Protein AF-A0A7Y5FSR4-F1 (afdb_monomer_lite)

Sequence (78 aa):
MSTLTILSVTLITLALLFYSAGVWAERLSRYLRPWHVLCFWTGFTFDVSGTYAMHLLATGPFDLTEPHTLTGQIALWL

Structure (mmCIF, N/CA/C/O backbone):
data_AF-A0A7Y5FSR4-F1
#
_entry.id   AF-A0A7Y5FSR4-F1
#
loop_
_atom_site.group_PDB
_atom_site.id
_atom_site.type_symbol
_atom_site.label_atom_id
_atom_site.label_alt_id
_atom_site.label_comp_id
_atom_site.label_asym_id
_atom_site.label_entity_id
_atom_site.label_seq_id
_atom_site.pdbx_PDB_ins_code
_atom_site.Cartn_x
_atom_site.Cartn_y
_atom_site.Cartn_z
_atom_site.occupancy
_atom_site.B_iso_or_equiv
_atom_site.auth_seq_id
_atom_site.auth_comp_id
_atom_site.auth_asym_id
_atom_site.auth_atom_id
_atom_site.pdbx_PDB_model_num
ATOM 1 N N . MET A 1 1 ? 17.507 11.126 -9.900 1.00 61.06 1 MET A N 1
ATOM 2 C CA . MET A 1 1 ? 16.435 10.119 -9.726 1.00 61.06 1 MET A CA 1
ATOM 3 C C . MET A 1 1 ? 15.290 10.496 -10.646 1.00 61.06 1 MET A C 1
ATOM 5 O O . MET A 1 1 ? 15.054 11.691 -10.795 1.00 61.06 1 MET A O 1
ATOM 9 N N . SER A 1 2 ? 14.629 9.537 -11.298 1.00 83.12 2 SER A N 1
ATOM 10 C CA . SER A 1 2 ? 13.452 9.848 -12.117 1.00 83.12 2 SER A CA 1
ATOM 11 C C . SER A 1 2 ? 12.313 10.335 -11.215 1.00 83.12 2 SER A C 1
ATOM 13 O O . SER A 1 2 ? 12.197 9.926 -10.056 1.00 83.12 2 SER A O 1
ATOM 15 N N . THR A 1 3 ? 11.479 11.235 -11.736 1.00 86.88 3 THR A N 1
ATOM 16 C CA . THR A 1 3 ? 10.308 11.777 -11.024 1.00 86.88 3 THR A CA 1
ATOM 17 C C . THR A 1 3 ? 9.397 10.662 -10.508 1.00 86.88 3 THR A C 1
ATOM 19 O O . THR A 1 3 ? 8.905 10.735 -9.386 1.00 86.88 3 THR A O 1
ATOM 22 N N . LEU A 1 4 ? 9.260 9.590 -11.289 1.00 86.81 4 LEU A N 1
ATOM 23 C CA . LEU A 1 4 ? 8.471 8.408 -10.959 1.00 86.81 4 LEU A CA 1
ATOM 24 C C . LEU A 1 4 ? 9.025 7.634 -9.746 1.00 86.81 4 LEU A C 1
ATOM 26 O O . LEU A 1 4 ? 8.247 7.171 -8.917 1.00 86.81 4 LEU A O 1
ATOM 30 N N . THR A 1 5 ? 10.350 7.541 -9.577 1.00 87.25 5 THR A N 1
ATOM 31 C CA . THR A 1 5 ? 10.961 6.913 -8.388 1.00 87.25 5 THR A CA 1
ATOM 32 C C . THR A 1 5 ? 10.728 7.734 -7.130 1.00 87.25 5 THR A C 1
ATOM 34 O O . THR A 1 5 ? 10.383 7.170 -6.095 1.00 87.25 5 THR A O 1
ATOM 37 N N . ILE A 1 6 ? 10.870 9.060 -7.216 1.00 90.62 6 ILE A N 1
ATOM 38 C CA . ILE A 1 6 ? 10.592 9.951 -6.081 1.00 90.62 6 ILE A CA 1
ATOM 39 C C . ILE A 1 6 ? 9.128 9.800 -5.664 1.00 90.62 6 ILE A C 1
ATOM 41 O O . ILE A 1 6 ? 8.849 9.622 -4.484 1.00 90.62 6 ILE A O 1
ATOM 45 N N . LEU A 1 7 ? 8.217 9.792 -6.639 1.00 90.19 7 LEU A N 1
ATOM 46 C CA . LEU A 1 7 ? 6.785 9.615 -6.419 1.00 90.19 7 LEU A CA 1
ATOM 47 C C . LEU A 1 7 ? 6.463 8.242 -5.802 1.00 90.19 7 LEU A C 1
ATOM 49 O O . LEU A 1 7 ? 5.710 8.162 -4.839 1.00 90.19 7 LEU A O 1
ATOM 53 N N . SER A 1 8 ? 7.073 7.164 -6.298 1.00 89.31 8 SER A N 1
ATOM 54 C CA . SER A 1 8 ? 6.861 5.809 -5.761 1.00 89.31 8 SER A CA 1
ATOM 55 C C . SER A 1 8 ? 7.294 5.703 -4.296 1.00 89.31 8 SER A C 1
ATOM 57 O O . SER A 1 8 ? 6.563 5.170 -3.463 1.00 89.31 8 SER A O 1
ATOM 59 N N . VAL A 1 9 ? 8.470 6.249 -3.965 1.00 90.94 9 VAL A N 1
ATOM 60 C CA . VAL A 1 9 ? 9.002 6.241 -2.595 1.00 90.94 9 VAL A CA 1
ATOM 61 C C . VAL A 1 9 ? 8.150 7.100 -1.667 1.00 90.94 9 VAL A C 1
ATOM 63 O O . VAL A 1 9 ? 7.867 6.686 -0.542 1.00 90.94 9 VAL A O 1
ATOM 66 N N . THR A 1 10 ? 7.712 8.281 -2.107 1.00 92.81 10 THR A N 1
ATOM 67 C CA . THR A 1 10 ? 6.865 9.131 -1.263 1.00 92.81 10 THR A CA 1
ATOM 68 C C . THR A 1 10 ? 5.511 8.484 -1.001 1.00 92.81 10 THR A C 1
ATOM 70 O O . THR A 1 10 ? 5.096 8.453 0.155 1.00 92.81 10 THR A O 1
ATOM 73 N N . LEU A 1 11 ? 4.863 7.904 -2.019 1.00 91.00 11 LEU A N 1
ATOM 74 C CA . LEU A 1 11 ? 3.582 7.207 -1.873 1.00 91.00 11 LEU A CA 1
ATOM 75 C C . LEU A 1 11 ? 3.665 6.030 -0.899 1.00 91.00 11 LEU A C 1
ATOM 77 O O . LEU A 1 11 ? 2.864 5.965 0.032 1.00 91.00 11 LEU A O 1
ATOM 81 N N . ILE A 1 12 ? 4.651 5.141 -1.060 1.00 89.50 12 ILE A N 1
ATOM 82 C CA . ILE A 1 12 ? 4.757 3.949 -0.206 1.00 89.50 12 ILE A CA 1
ATOM 83 C C . ILE A 1 12 ? 5.109 4.316 1.244 1.00 89.50 12 ILE A C 1
ATOM 85 O O . ILE A 1 12 ? 4.604 3.718 2.193 1.00 89.50 12 ILE A O 1
ATOM 89 N N . THR A 1 13 ? 5.920 5.360 1.439 1.00 92.69 13 THR A N 1
ATOM 90 C CA . THR A 1 13 ? 6.248 5.862 2.782 1.00 92.69 13 THR A CA 1
ATOM 91 C C . THR A 1 13 ? 5.016 6.477 3.444 1.00 92.69 13 THR A C 1
ATOM 93 O O . THR A 1 13 ? 4.784 6.283 4.637 1.00 92.69 13 THR A O 1
ATOM 96 N N . LEU A 1 14 ? 4.195 7.192 2.672 1.00 89.50 14 LEU A N 1
ATOM 97 C CA . L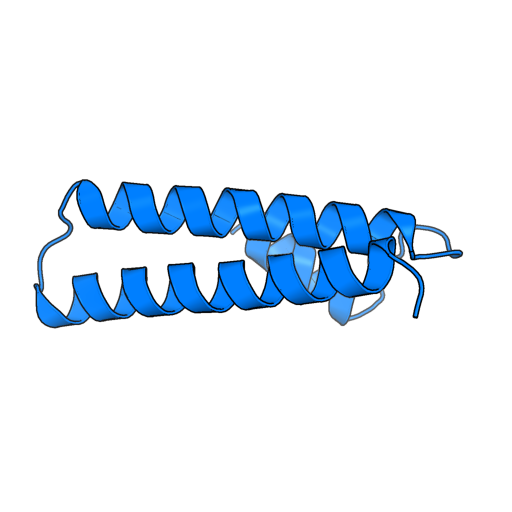EU A 1 14 ? 2.949 7.767 3.160 1.00 89.50 14 LEU A CA 1
ATOM 98 C C . LEU A 1 14 ? 1.937 6.671 3.527 1.00 89.50 14 LEU A C 1
ATOM 100 O O . LEU A 1 14 ? 1.320 6.757 4.587 1.00 89.50 14 LEU A O 1
ATOM 104 N N . ALA A 1 15 ? 1.823 5.621 2.708 1.00 90.50 15 ALA A N 1
ATOM 105 C CA . ALA A 1 15 ? 0.998 4.448 2.999 1.00 90.50 15 ALA A CA 1
ATOM 106 C C . ALA A 1 15 ? 1.387 3.808 4.342 1.00 90.50 15 ALA A C 1
ATOM 108 O O . ALA A 1 15 ? 0.533 3.593 5.204 1.00 90.50 15 ALA A O 1
ATOM 109 N N . LEU A 1 16 ? 2.691 3.616 4.573 1.00 89.50 16 LEU A N 1
ATOM 110 C CA . LEU A 1 16 ? 3.221 3.078 5.827 1.00 89.50 16 LEU A CA 1
ATOM 111 C C . LEU A 1 16 ? 2.882 3.963 7.036 1.00 89.50 16 LEU A C 1
ATOM 113 O O . LEU A 1 16 ? 2.502 3.449 8.094 1.00 89.50 16 LEU A O 1
ATOM 117 N N . LEU A 1 17 ? 2.986 5.288 6.888 1.00 90.12 17 LEU A N 1
ATOM 118 C CA . LEU A 1 17 ? 2.619 6.242 7.938 1.00 90.12 17 LEU A CA 1
ATOM 119 C C . LEU A 1 17 ? 1.121 6.192 8.256 1.00 90.12 17 LEU A C 1
ATOM 121 O O . LEU A 1 17 ? 0.761 6.132 9.432 1.00 90.12 17 LEU A O 1
ATOM 125 N N . PHE A 1 18 ? 0.256 6.182 7.239 1.00 88.06 18 PHE A N 1
ATOM 126 C CA . PHE A 1 18 ? -1.196 6.138 7.429 1.00 88.06 18 PHE A CA 1
ATOM 127 C C . PHE A 1 18 ? -1.659 4.827 8.060 1.00 88.06 18 PHE A C 1
ATOM 129 O O . PHE A 1 18 ? -2.453 4.866 9.002 1.00 88.06 18 PHE A O 1
ATOM 136 N N . TYR A 1 19 ? -1.134 3.683 7.616 1.00 88.38 19 TYR A N 1
ATOM 137 C CA . TYR A 1 19 ? -1.464 2.396 8.226 1.00 88.38 19 TYR A CA 1
ATOM 138 C C . TYR A 1 19 ? -0.982 2.300 9.667 1.00 88.38 19 TYR A C 1
ATOM 140 O O . TYR A 1 19 ? -1.750 1.912 10.547 1.00 88.38 19 TYR A O 1
ATOM 148 N N . SER A 1 20 ? 0.253 2.723 9.940 1.00 88.62 20 SER A N 1
ATOM 149 C CA . SER A 1 20 ? 0.769 2.739 11.308 1.00 88.62 20 SER A CA 1
ATOM 150 C C . SER A 1 20 ? -0.089 3.648 12.188 1.00 88.62 20 SER A C 1
ATOM 152 O O . SER A 1 20 ? -0.571 3.219 13.233 1.00 88.62 20 SER A O 1
ATOM 154 N N . ALA A 1 21 ? -0.359 4.880 11.754 1.00 85.94 21 ALA A N 1
ATOM 155 C CA . ALA A 1 21 ? -1.196 5.807 12.507 1.00 85.94 21 ALA A CA 1
ATOM 156 C C . ALA A 1 21 ? -2.615 5.259 12.738 1.00 85.94 21 ALA A C 1
ATOM 158 O O . ALA A 1 21 ? -3.124 5.375 13.851 1.00 85.94 21 ALA A O 1
ATOM 159 N N . GLY A 1 22 ? -3.230 4.618 11.737 1.00 84.12 22 GLY A N 1
ATOM 160 C CA . GLY A 1 22 ? -4.549 3.987 11.842 1.00 84.12 22 GLY A CA 1
ATOM 161 C C . GLY A 1 22 ? -4.593 2.868 12.886 1.00 84.12 22 GLY A C 1
ATOM 162 O O . GLY A 1 22 ? -5.427 2.910 13.792 1.00 84.12 22 GLY A O 1
ATOM 163 N N . VAL A 1 23 ? -3.648 1.922 12.820 1.00 84.88 23 VAL A N 1
ATOM 164 C CA . VAL A 1 23 ? -3.535 0.800 13.773 1.00 84.88 23 VAL A CA 1
ATOM 165 C C . VAL A 1 23 ? -3.236 1.299 15.189 1.00 84.88 23 VAL A C 1
ATOM 167 O O . VAL A 1 23 ? -3.832 0.837 16.162 1.00 84.88 23 VAL A O 1
ATOM 170 N N . TRP A 1 24 ? -2.316 2.255 15.341 1.00 83.00 24 TRP A N 1
ATOM 171 C CA . TRP A 1 24 ? -1.956 2.797 16.653 1.00 83.00 24 TRP A CA 1
ATOM 172 C C . TRP A 1 24 ? -3.088 3.630 17.266 1.00 83.00 24 TRP A C 1
ATOM 174 O O . TRP A 1 24 ? -3.319 3.536 18.474 1.00 83.00 24 TRP A O 1
ATOM 184 N N . ALA A 1 25 ? -3.825 4.394 16.456 1.00 81.00 25 ALA A N 1
ATOM 185 C CA . ALA A 1 25 ? -5.008 5.127 16.900 1.00 81.00 25 ALA A CA 1
ATOM 186 C C . ALA A 1 25 ? -6.121 4.174 17.361 1.00 81.00 25 ALA A C 1
ATOM 188 O O . ALA A 1 25 ? -6.712 4.388 18.423 1.00 81.00 25 ALA A O 1
ATOM 189 N N . GLU A 1 26 ? -6.344 3.073 16.638 1.00 83.94 26 GLU A N 1
ATOM 190 C CA . GLU A 1 26 ? -7.258 2.013 17.063 1.00 83.94 26 GLU A CA 1
ATOM 191 C C . GLU A 1 26 ? -6.811 1.387 18.388 1.00 83.94 26 GLU A C 1
ATOM 193 O O . GLU A 1 26 ? -7.595 1.320 19.340 1.00 83.94 26 GLU A O 1
ATOM 198 N N . ARG A 1 27 ? -5.536 0.996 18.491 1.00 82.38 27 ARG A N 1
ATOM 199 C CA . ARG A 1 27 ? -4.975 0.368 19.694 1.00 82.38 27 ARG A CA 1
ATOM 200 C C . ARG A 1 27 ? -5.083 1.272 20.922 1.00 82.38 27 ARG A C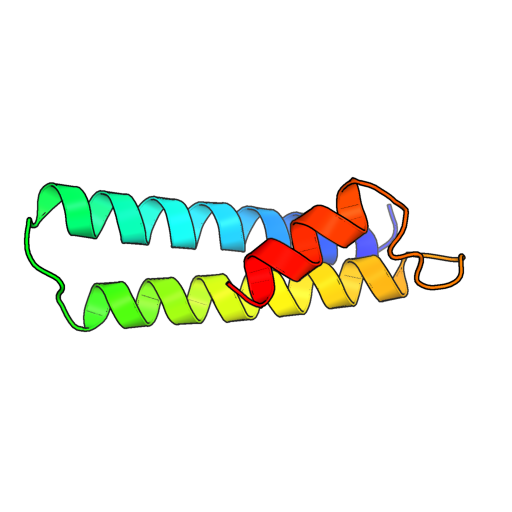 1
ATOM 202 O O . ARG A 1 27 ? -5.343 0.777 22.020 1.00 82.38 27 ARG A O 1
ATOM 209 N N . LEU A 1 28 ? -4.904 2.582 20.747 1.00 82.12 28 LEU A N 1
ATOM 210 C CA . LEU A 1 28 ? -5.039 3.563 21.822 1.00 82.12 28 LEU A CA 1
ATOM 211 C C . LEU A 1 28 ? -6.507 3.799 22.200 1.00 82.12 28 LEU A C 1
ATOM 213 O O . LEU A 1 28 ? -6.826 3.898 23.384 1.00 82.12 28 LEU A O 1
ATOM 217 N N . SER A 1 29 ? -7.407 3.862 21.215 1.00 78.00 29 SER A N 1
ATOM 218 C CA . SER A 1 29 ? -8.834 4.101 21.456 1.00 78.00 29 SER A CA 1
ATOM 219 C C . SER A 1 29 ? -9.572 2.857 21.972 1.00 78.00 29 SER A C 1
ATOM 221 O O . SER A 1 29 ? -10.642 2.994 22.563 1.00 78.00 29 SER A O 1
ATOM 223 N N . ARG A 1 30 ? -9.016 1.650 21.764 1.00 80.25 30 ARG A N 1
ATOM 224 C CA . ARG A 1 30 ? -9.638 0.329 22.021 1.00 80.25 30 ARG A CA 1
ATOM 225 C C . ARG A 1 30 ? -11.019 0.142 21.371 1.00 80.25 30 ARG A C 1
ATOM 227 O O . ARG A 1 30 ? -11.735 -0.795 21.704 1.00 80.25 30 ARG A O 1
ATOM 234 N N . TYR A 1 31 ? -11.377 1.035 20.452 1.00 75.31 31 TYR A N 1
ATOM 235 C CA . TYR A 1 31 ? -12.636 1.073 19.726 1.00 75.31 31 TYR A CA 1
ATOM 236 C C . TYR A 1 31 ? -12.371 1.524 18.290 1.00 75.31 31 TYR A C 1
ATOM 238 O O . TYR A 1 31 ? -11.684 2.522 18.046 1.00 75.3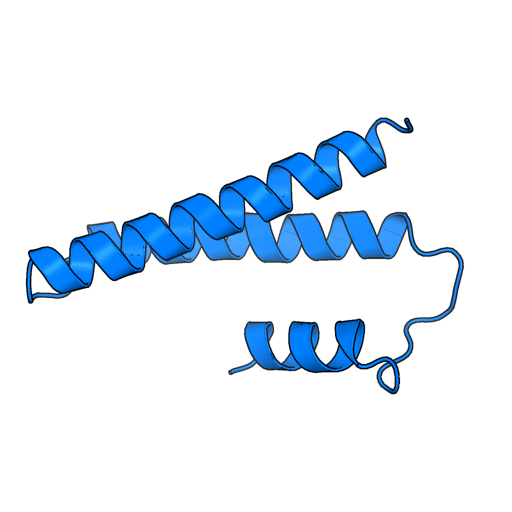1 31 TYR A O 1
ATOM 246 N N . LEU A 1 32 ? -12.964 0.810 17.335 1.00 71.81 32 LEU A N 1
ATOM 247 C CA . LEU A 1 32 ? -12.939 1.162 15.920 1.00 71.81 32 LEU A CA 1
ATOM 248 C C . LEU A 1 32 ? -13.917 2.307 15.657 1.00 71.81 32 LEU A C 1
ATOM 250 O O . LEU A 1 32 ? -15.128 2.123 15.566 1.00 71.81 32 LEU A O 1
ATOM 254 N N . ARG A 1 33 ? -13.377 3.522 15.561 1.00 78.56 33 ARG A N 1
ATOM 255 C CA . ARG A 1 33 ? -14.116 4.696 15.098 1.00 78.56 33 ARG A CA 1
ATOM 256 C C . ARG A 1 33 ? -14.074 4.756 13.567 1.00 78.56 33 ARG A C 1
ATOM 258 O O . ARG A 1 33 ? -13.056 4.387 12.982 1.00 78.56 33 ARG A O 1
ATOM 265 N N . PRO A 1 34 ? -15.108 5.307 12.909 1.00 80.62 34 PRO A N 1
ATOM 266 C CA . PRO A 1 34 ? -15.142 5.436 11.448 1.00 80.62 34 PRO A CA 1
ATOM 267 C C . PRO A 1 34 ? -13.977 6.268 10.881 1.00 80.62 34 PRO A C 1
ATOM 269 O O . PRO A 1 34 ? -13.562 6.056 9.747 1.00 80.62 34 PRO A O 1
ATOM 272 N N . TRP A 1 35 ? -13.382 7.157 11.683 1.00 77.94 35 TRP A N 1
ATOM 273 C CA . TRP A 1 35 ? -12.164 7.880 11.305 1.00 77.94 35 TRP A CA 1
ATOM 274 C C . TRP A 1 35 ? -10.935 6.977 11.126 1.00 77.94 35 TRP A C 1
ATOM 276 O O . TRP A 1 35 ? -10.114 7.260 10.260 1.00 77.94 35 TRP A O 1
ATOM 286 N N . HIS A 1 36 ? -10.811 5.879 11.884 1.00 80.44 36 HIS A N 1
ATOM 287 C CA . HIS A 1 36 ? -9.720 4.920 11.679 1.00 80.44 36 HIS A CA 1
ATOM 288 C C . HIS A 1 36 ? -9.863 4.238 10.321 1.00 80.44 36 HIS A C 1
ATOM 290 O O . HIS A 1 36 ? -8.894 4.150 9.577 1.00 80.44 36 HIS A O 1
ATOM 296 N N . VAL A 1 37 ? -11.090 3.845 9.965 1.00 82.00 37 VAL A N 1
ATOM 297 C CA . VAL A 1 37 ? -11.408 3.250 8.662 1.00 82.00 37 VAL A CA 1
ATOM 298 C C . VAL A 1 37 ? -11.048 4.212 7.531 1.00 82.00 37 VAL A C 1
ATOM 300 O O . VAL A 1 37 ? -10.423 3.792 6.565 1.00 82.00 37 VAL A O 1
ATOM 303 N N . LEU A 1 38 ? -11.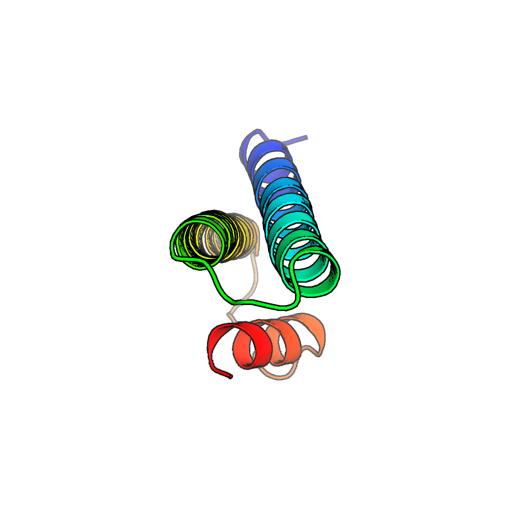351 5.507 7.672 1.00 83.38 38 LEU A N 1
ATOM 304 C CA . LEU A 1 38 ? -10.945 6.509 6.685 1.00 83.38 38 LEU A CA 1
ATOM 305 C C . LEU A 1 38 ? -9.414 6.567 6.527 1.00 83.38 38 LEU A C 1
ATOM 307 O O . LEU A 1 38 ? -8.930 6.549 5.401 1.00 83.38 38 LEU A O 1
ATOM 311 N N . CYS A 1 39 ? -8.655 6.563 7.630 1.00 83.50 39 CYS A N 1
ATOM 312 C CA . CYS A 1 39 ? -7.187 6.523 7.589 1.00 83.50 39 CYS A CA 1
ATOM 313 C C . CYS A 1 39 ? -6.649 5.252 6.912 1.00 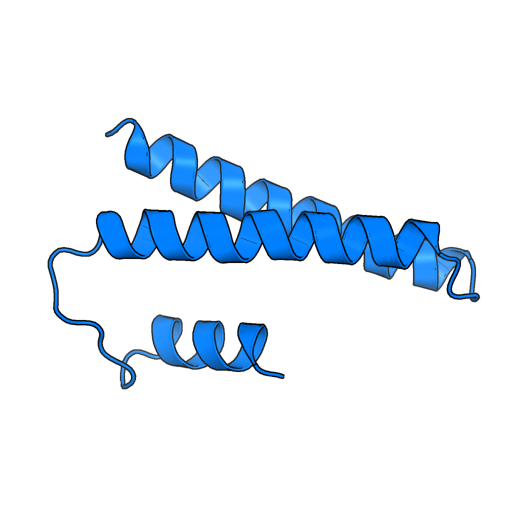83.50 39 CYS A C 1
ATOM 315 O O . CYS A 1 39 ? -5.709 5.329 6.118 1.00 83.50 39 CYS A O 1
ATOM 317 N N . PHE A 1 40 ? -7.257 4.095 7.188 1.00 85.38 40 PHE A N 1
ATOM 318 C CA . PHE A 1 40 ? -6.919 2.835 6.524 1.00 85.38 40 PHE A CA 1
ATOM 319 C C . PHE A 1 40 ? -7.179 2.903 5.021 1.00 85.38 40 PHE A C 1
ATOM 321 O O . PHE A 1 40 ? -6.292 2.577 4.240 1.00 85.38 40 PHE A O 1
ATOM 328 N N . TRP A 1 41 ? -8.347 3.395 4.604 1.00 87.00 41 TRP A N 1
ATOM 329 C CA . TRP A 1 41 ? -8.670 3.563 3.187 1.00 87.00 41 TRP A CA 1
ATOM 330 C C . TRP A 1 41 ? -7.729 4.545 2.493 1.00 87.00 41 TRP A C 1
ATOM 332 O O . TRP A 1 41 ? -7.284 4.273 1.381 1.00 87.00 41 TRP A O 1
ATOM 342 N N . THR A 1 42 ? -7.359 5.652 3.143 1.00 88.00 42 THR A N 1
ATOM 343 C CA . THR A 1 42 ? -6.356 6.563 2.576 1.00 88.00 42 THR A CA 1
ATOM 344 C C . THR A 1 42 ? -4.995 5.881 2.441 1.00 88.00 42 THR A C 1
ATOM 346 O O . THR A 1 42 ? -4.378 5.976 1.382 1.00 88.00 42 THR A O 1
ATOM 349 N N . GLY A 1 43 ? -4.558 5.120 3.453 1.00 88.31 43 GLY A N 1
ATOM 350 C CA . GLY A 1 43 ? -3.334 4.317 3.386 1.00 88.31 43 GLY A CA 1
ATOM 351 C C . GLY A 1 43 ? -3.358 3.328 2.220 1.00 88.31 43 GLY A C 1
ATOM 352 O O . GLY A 1 43 ? -2.419 3.304 1.431 1.00 88.31 43 GLY A O 1
ATOM 353 N N . PHE A 1 44 ? -4.477 2.627 2.033 1.00 89.12 44 PHE A N 1
ATOM 354 C CA . PHE A 1 44 ? -4.696 1.693 0.927 1.00 89.12 44 PHE A CA 1
ATOM 355 C C . PHE A 1 44 ? -4.623 2.364 -0.442 1.00 89.12 44 PHE A C 1
ATOM 357 O O . PHE A 1 44 ? -3.969 1.853 -1.349 1.00 89.12 44 PHE A O 1
ATOM 364 N N . THR A 1 45 ? -5.218 3.549 -0.602 1.00 89.50 45 THR A N 1
ATOM 365 C CA . THR A 1 45 ? -5.106 4.283 -1.873 1.00 89.50 45 THR A CA 1
ATOM 366 C C . THR A 1 45 ? -3.666 4.678 -2.193 1.00 89.50 45 THR A C 1
ATOM 368 O O . THR A 1 45 ? -3.260 4.604 -3.355 1.00 89.50 45 THR A O 1
ATOM 371 N N . PHE A 1 46 ? -2.877 5.057 -1.182 1.00 90.12 46 PHE A N 1
ATOM 372 C CA . PHE A 1 46 ? -1.460 5.367 -1.365 1.00 90.12 46 PHE A CA 1
ATOM 373 C C . PHE A 1 46 ? -0.629 4.118 -1.661 1.00 90.12 46 PHE A C 1
ATOM 375 O O . PHE A 1 46 ? 0.264 4.191 -2.501 1.00 90.12 46 PHE A O 1
ATOM 382 N N . ASP A 1 47 ? -0.956 2.987 -1.038 1.00 89.75 47 ASP A N 1
ATOM 383 C CA . ASP A 1 47 ? -0.283 1.705 -1.249 1.00 89.75 47 ASP A CA 1
ATOM 384 C C . ASP A 1 47 ? -0.486 1.207 -2.686 1.00 89.75 47 ASP A C 1
ATOM 386 O O . ASP A 1 47 ? 0.479 1.064 -3.435 1.00 89.75 47 ASP A O 1
ATOM 390 N N . VAL A 1 48 ? -1.742 1.117 -3.143 1.00 89.56 48 VAL A N 1
ATOM 391 C CA . VAL A 1 48 ? -2.086 0.722 -4.523 1.00 89.56 48 VAL A CA 1
ATOM 392 C C . VAL A 1 48 ? -1.444 1.658 -5.551 1.00 89.56 48 VAL A C 1
ATOM 394 O O . VAL A 1 48 ? -0.887 1.203 -6.553 1.00 89.56 48 VAL A O 1
ATOM 397 N N . SER A 1 49 ? -1.481 2.971 -5.304 1.00 89.75 49 SER A N 1
ATOM 398 C CA . SER A 1 49 ? -0.859 3.955 -6.199 1.00 89.75 49 SER A CA 1
ATOM 399 C C . SER A 1 49 ? 0.669 3.823 -6.220 1.00 89.75 49 SER A C 1
ATOM 401 O O . SER A 1 49 ? 1.287 3.963 -7.277 1.00 89.75 49 SER A O 1
ATOM 403 N N . GLY A 1 50 ? 1.285 3.536 -5.070 1.00 87.94 50 GLY A N 1
ATOM 404 C CA . GLY A 1 50 ? 2.721 3.305 -4.928 1.00 87.94 50 GLY A CA 1
ATOM 405 C C . GLY A 1 50 ? 3.169 2.040 -5.654 1.00 87.94 50 GLY A C 1
ATOM 406 O O . GLY A 1 50 ? 4.108 2.100 -6.448 1.00 87.94 50 GLY A O 1
ATOM 407 N N . THR A 1 51 ? 2.458 0.924 -5.468 1.00 88.44 51 THR A N 1
ATOM 408 C CA . THR A 1 51 ? 2.703 -0.332 -6.193 1.00 88.44 51 THR A CA 1
ATOM 409 C C . THR A 1 51 ? 2.543 -0.144 -7.699 1.00 88.44 51 THR A C 1
ATOM 411 O O . THR A 1 51 ? 3.373 -0.627 -8.467 1.00 88.44 51 THR A O 1
ATOM 414 N N . TYR A 1 52 ? 1.531 0.606 -8.144 1.00 87.50 52 TYR A N 1
ATOM 415 C CA . TYR A 1 52 ? 1.355 0.916 -9.564 1.00 87.50 52 TYR A CA 1
ATOM 416 C C . TYR A 1 52 ? 2.527 1.736 -10.123 1.00 87.50 52 TYR A C 1
ATOM 418 O O . TYR A 1 52 ? 3.049 1.429 -11.194 1.00 87.50 52 TYR A O 1
ATOM 426 N N . ALA A 1 53 ? 3.004 2.739 -9.383 1.00 87.56 53 ALA A N 1
ATOM 427 C CA . ALA A 1 53 ? 4.170 3.522 -9.785 1.00 87.56 53 ALA A CA 1
ATOM 428 C C . ALA A 1 53 ? 5.461 2.675 -9.826 1.00 87.56 53 ALA A C 1
ATOM 430 O O . ALA A 1 53 ? 6.266 2.836 -10.746 1.00 87.56 53 ALA A O 1
ATOM 431 N N . MET A 1 54 ? 5.628 1.721 -8.903 1.00 87.94 54 MET A N 1
ATOM 432 C CA . MET A 1 54 ? 6.722 0.739 -8.934 1.00 87.94 54 MET A CA 1
ATOM 433 C C . MET A 1 54 ? 6.610 -0.217 -10.124 1.00 87.94 54 MET A C 1
ATOM 435 O O . MET A 1 54 ? 7.616 -0.498 -10.769 1.00 87.94 54 MET A O 1
ATOM 439 N N . HIS A 1 55 ? 5.402 -0.659 -10.473 1.00 85.06 55 HIS A N 1
ATOM 440 C CA . HIS A 1 55 ? 5.167 -1.476 -11.662 1.00 85.06 55 HIS A CA 1
ATOM 441 C C . HIS A 1 55 ? 5.535 -0.724 -12.949 1.00 85.06 55 HIS A C 1
ATOM 443 O O . HIS A 1 55 ? 6.108 -1.303 -13.861 1.00 85.06 55 HIS A O 1
ATOM 449 N N . LEU A 1 56 ? 5.255 0.579 -13.025 1.00 85.06 56 LEU A N 1
ATOM 450 C CA . LEU A 1 56 ? 5.675 1.416 -14.155 1.00 85.06 56 LEU A CA 1
ATOM 451 C C . LEU A 1 56 ? 7.200 1.626 -14.221 1.00 85.06 56 LEU A C 1
ATOM 453 O O . LEU A 1 56 ? 7.731 1.908 -15.294 1.00 85.06 56 LEU A O 1
ATOM 457 N N . LEU A 1 57 ? 7.901 1.523 -13.088 1.00 84.88 57 LEU A N 1
ATOM 458 C CA . LEU A 1 57 ? 9.368 1.537 -13.032 1.00 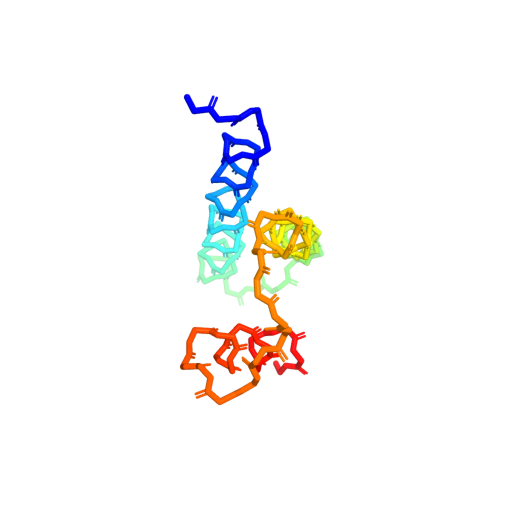84.88 57 LEU A CA 1
ATOM 459 C C . LEU A 1 57 ? 9.981 0.183 -13.395 1.00 84.88 57 LEU A C 1
ATOM 461 O O . LEU A 1 57 ? 11.123 0.144 -13.854 1.00 84.88 57 LEU A O 1
ATOM 465 N N . ALA A 1 58 ? 9.256 -0.909 -13.159 1.00 82.75 58 ALA A N 1
ATOM 466 C CA . ALA A 1 58 ? 9.716 -2.248 -13.468 1.00 82.75 58 ALA A CA 1
ATOM 467 C C . ALA A 1 58 ? 9.830 -2.417 -14.990 1.00 82.75 58 ALA A C 1
ATOM 469 O O . ALA A 1 58 ? 8.866 -2.294 -15.738 1.00 82.75 58 ALA A O 1
ATOM 470 N N . THR A 1 59 ? 11.042 -2.696 -15.460 1.00 74.75 59 THR A N 1
ATOM 471 C CA . THR A 1 59 ? 11.333 -2.984 -16.871 1.00 74.75 59 THR A CA 1
ATOM 472 C C . THR A 1 59 ? 11.096 -4.451 -17.244 1.00 74.75 59 THR A C 1
ATOM 474 O O . THR A 1 59 ? 11.135 -4.787 -18.426 1.00 74.75 59 THR A O 1
ATOM 477 N N . GLY A 1 60 ? 10.873 -5.324 -16.257 1.00 73.12 60 GLY A N 1
ATOM 478 C CA . GLY A 1 60 ? 10.637 -6.758 -16.435 1.00 73.12 60 GLY A CA 1
ATOM 479 C C . GLY A 1 60 ? 9.151 -7.140 -16.434 1.00 73.12 60 GLY A C 1
ATOM 480 O O . GLY A 1 60 ? 8.309 -6.345 -16.014 1.00 73.12 60 GLY A O 1
ATOM 481 N N . PRO A 1 61 ? 8.810 -8.355 -16.904 1.00 72.69 61 PRO A N 1
ATOM 482 C CA . PRO A 1 61 ? 7.460 -8.888 -16.772 1.00 72.69 61 PRO A CA 1
ATOM 483 C C . PRO A 1 61 ? 7.079 -9.027 -15.295 1.00 72.69 61 PRO A C 1
ATOM 485 O O . PRO A 1 61 ? 7.930 -9.248 -14.438 1.00 72.69 61 PRO A O 1
ATOM 488 N N . PHE A 1 62 ? 5.783 -8.912 -15.010 1.00 75.31 62 PHE A N 1
ATOM 489 C CA . PHE A 1 62 ? 5.256 -9.111 -13.667 1.00 75.31 62 PHE A CA 1
ATOM 490 C C . PHE A 1 62 ? 5.480 -10.563 -13.223 1.00 75.31 62 PHE A C 1
ATOM 492 O O . PHE A 1 62 ? 4.816 -11.476 -13.720 1.00 75.31 62 PHE A O 1
ATOM 499 N N . ASP A 1 63 ? 6.430 -10.770 -12.310 1.00 80.00 63 ASP A N 1
ATOM 500 C CA . ASP A 1 63 ? 6.811 -12.091 -11.819 1.00 80.00 63 ASP A CA 1
ATOM 501 C C . ASP A 1 63 ? 6.287 -12.321 -10.396 1.00 80.00 63 ASP A C 1
ATOM 503 O O . ASP A 1 63 ? 6.714 -11.686 -9.432 1.00 80.00 63 ASP A O 1
ATOM 507 N N . LEU A 1 64 ? 5.344 -13.253 -10.268 1.00 78.19 64 LEU A N 1
ATOM 508 C CA . LEU A 1 64 ? 4.759 -13.668 -8.990 1.00 78.19 64 LEU A CA 1
ATOM 509 C C . LEU A 1 64 ? 5.664 -14.615 -8.192 1.00 78.19 64 LEU A C 1
ATOM 511 O O . LEU A 1 64 ? 5.367 -14.903 -7.035 1.00 78.19 64 LEU A O 1
ATOM 515 N N . THR A 1 65 ? 6.739 -15.128 -8.793 1.00 81.12 65 THR A N 1
ATOM 516 C CA . THR A 1 65 ? 7.719 -15.973 -8.099 1.00 81.12 65 THR A CA 1
ATOM 517 C C . THR A 1 65 ? 8.713 -15.150 -7.284 1.00 81.12 65 THR A C 1
ATOM 519 O O . THR A 1 65 ? 9.330 -15.674 -6.354 1.00 81.12 65 THR A O 1
ATOM 522 N N . GLU A 1 66 ? 8.827 -13.848 -7.567 1.00 83.56 66 GLU A N 1
ATOM 523 C CA . GLU A 1 66 ? 9.637 -12.942 -6.767 1.00 83.56 66 GLU A CA 1
ATOM 524 C C . GLU A 1 66 ? 9.020 -12.744 -5.373 1.00 83.56 66 GLU A C 1
ATOM 526 O O . GLU A 1 66 ? 7.849 -12.365 -5.258 1.00 83.56 66 GLU A O 1
ATOM 531 N N . PRO A 1 67 ? 9.800 -12.926 -4.287 1.00 84.94 67 PRO A N 1
ATOM 532 C CA . PRO A 1 67 ? 9.284 -12.825 -2.922 1.00 84.94 67 PRO A CA 1
ATOM 533 C C . PRO A 1 67 ? 8.631 -11.472 -2.634 1.00 84.94 67 PRO A C 1
ATOM 535 O O . PRO A 1 67 ? 7.631 -11.397 -1.921 1.00 84.94 67 PRO A O 1
ATOM 538 N N . HIS A 1 68 ? 9.185 -10.399 -3.202 1.00 83.00 68 HIS A N 1
ATOM 539 C CA . HIS A 1 68 ? 8.669 -9.048 -3.028 1.00 83.00 68 HIS A CA 1
ATOM 540 C C . HIS A 1 68 ? 7.281 -8.891 -3.665 1.00 83.00 68 HIS A C 1
ATOM 542 O O . HIS A 1 68 ? 6.341 -8.461 -2.998 1.00 83.00 68 HIS A O 1
ATOM 548 N N . THR A 1 69 ? 7.129 -9.315 -4.919 1.00 82.56 69 THR A N 1
ATOM 549 C CA . THR A 1 69 ? 5.862 -9.247 -5.657 1.00 82.56 69 THR A CA 1
ATOM 550 C C . THR A 1 69 ? 4.801 -10.153 -5.037 1.00 82.56 69 THR A C 1
ATOM 552 O O . THR A 1 69 ? 3.654 -9.738 -4.876 1.00 82.56 69 THR A O 1
ATOM 555 N N . LEU A 1 70 ? 5.181 -11.365 -4.620 1.00 86.00 70 LEU A N 1
ATOM 556 C CA . LEU A 1 70 ? 4.277 -12.318 -3.978 1.00 86.00 70 LEU A CA 1
ATOM 557 C C . LEU A 1 70 ? 3.725 -11.778 -2.653 1.00 86.00 70 LEU A C 1
ATOM 559 O O . LEU A 1 70 ? 2.515 -11.768 -2.437 1.00 86.00 70 LEU A O 1
ATOM 563 N N . THR A 1 71 ? 4.610 -11.312 -1.768 1.00 86.69 71 THR A N 1
ATOM 564 C CA . THR A 1 71 ? 4.206 -10.775 -0.458 1.00 86.69 71 THR A CA 1
ATOM 565 C C . THR A 1 71 ? 3.385 -9.497 -0.592 1.00 86.69 71 THR A C 1
ATOM 567 O O . THR A 1 71 ? 2.405 -9.341 0.134 1.00 86.69 71 THR A O 1
ATOM 570 N N . GLY A 1 72 ? 3.714 -8.633 -1.557 1.00 83.88 72 GLY A N 1
ATOM 571 C CA . GLY A 1 72 ? 2.926 -7.439 -1.867 1.00 83.88 72 GLY A CA 1
ATOM 572 C C . GLY A 1 72 ? 1.513 -7.763 -2.356 1.00 83.88 72 GLY A C 1
ATOM 573 O O . GLY A 1 72 ? 0.549 -7.169 -1.885 1.00 83.88 72 GLY A O 1
ATOM 574 N N . GLN A 1 73 ? 1.357 -8.744 -3.250 1.00 85.06 73 GLN A N 1
ATOM 575 C CA . GLN A 1 73 ? 0.030 -9.172 -3.710 1.00 85.06 73 GLN A CA 1
ATOM 576 C C . GLN A 1 73 ? -0.799 -9.774 -2.576 1.00 85.06 73 GLN A C 1
ATOM 578 O O . GLN A 1 73 ? -1.972 -9.441 -2.442 1.00 85.06 73 GLN A O 1
ATOM 583 N N . ILE A 1 74 ? -0.199 -10.611 -1.725 1.00 85.31 74 ILE A N 1
ATOM 584 C CA . ILE A 1 74 ? -0.904 -11.175 -0.567 1.00 85.31 74 ILE A CA 1
ATOM 585 C C . ILE A 1 74 ? -1.374 -10.058 0.371 1.00 85.31 74 ILE A C 1
ATOM 587 O O . ILE A 1 74 ? -2.518 -10.093 0.802 1.00 85.31 74 ILE A O 1
ATOM 591 N N . ALA A 1 75 ? -0.536 -9.052 0.633 1.00 83.19 75 ALA A N 1
ATOM 592 C CA . ALA A 1 75 ? -0.888 -7.929 1.502 1.00 83.19 75 ALA A CA 1
ATOM 593 C C . ALA A 1 75 ? -2.032 -7.051 0.959 1.00 83.19 75 ALA A C 1
ATOM 595 O O . ALA A 1 75 ? -2.739 -6.426 1.741 1.00 83.19 75 ALA A O 1
ATOM 596 N N . LEU A 1 76 ? -2.222 -6.991 -0.365 1.00 79.69 76 LEU A N 1
ATOM 597 C CA . LEU A 1 76 ? -3.343 -6.267 -0.978 1.00 79.69 76 LEU A CA 1
ATOM 598 C C . LEU A 1 76 ? -4.644 -7.084 -1.003 1.00 79.69 76 LEU A C 1
ATOM 600 O O . LEU A 1 76 ? -5.727 -6.499 -1.013 1.00 79.69 76 LEU A O 1
ATOM 604 N N . TRP A 1 77 ? -4.548 -8.415 -1.068 1.00 74.75 77 TRP A N 1
ATOM 605 C CA . TRP A 1 77 ? -5.697 -9.318 -1.203 1.00 74.75 77 TRP A CA 1
ATOM 606 C C . TRP A 1 77 ? -6.260 -9.841 0.125 1.00 74.75 77 TRP A C 1
ATOM 608 O O . TRP A 1 77 ? -7.400 -10.312 0.135 1.00 74.75 77 TRP A O 1
ATOM 618 N N . LEU A 1 78 ? -5.476 -9.814 1.204 1.00 58.59 78 LEU A N 1
ATOM 619 C CA . LEU A 1 78 ? -5.758 -10.479 2.481 1.00 58.59 78 LEU A CA 1
ATOM 620 C C . LEU A 1 78 ? -5.808 -9.465 3.627 1.00 58.59 78 LEU A C 1
ATOM 622 O O . LEU A 1 78 ? -6.773 -9.548 4.421 1.00 58.59 78 LEU A O 1
#

Foldseek 3Di:
DDPLVVLLVVLLVQLVVLLVCLVVVCVVVVDDDVVSVVSNVSSLVSLVVSVVSVVVVDPDDQDCVDPVSVVSVVVNVD

Secondary structure (DSSP, 8-state):
--HHHHHHHHHHHHHHHHHHHHHHHHHHHSS--HHHHHHHHHHHHHHHHHHHHHHHH--S---TTSHHHHHHHHHHH-

pLDDT: mean 84.0, std 6.29, range [58.59, 92.81]

Radius of gyration: 14.39 Å; chains: 1; bounding box: 32×28×39 Å